Protein AF-A0A1V9YE85-F1 (afdb_monomer_lite)

Foldseek 3Di:
DDDDDDDDDDDDDPDPVVVVVVVVVVVVLVVCCVVDDVVVSVVVVVVVVVVVVVVVVVVVVVVVVVVVVVVVVVVVVVVVCVVVVVVVVVVVVVVPPDVAAEDDADDPQQWCQVVCVVPVVVVVVVCCVVRNQWHWTRHNNFIWIHHNPPDTDGDD

Secondary structure (DSSP, 8-state):
-------------S-HHHHHHHHHHHHHHHHHHHHS-HHHHHHHHHHHHHHHHHHHHHHHHHHHHHHHHHHHHHHHHHHHHHHHHHHHHHHHHHTT--SSPBPP-SSTTTBTHHHHHH-HHHHHHHHHHHH-SEEEEEETTEEEEEETTT--EE--

pLDDT: mean 75.45, std 13.03, range [36.62, 94.75]

Radius of gyration: 41.04 Å; chains: 1; bounding box: 71×30×117 Å

Organism: NCBI:txid74557

Sequence (156 aa):
MHHRNGYKLHLKYSDEIVKLRTEAIHHTMVTQAMTKEPARVSTYLTRKALQYRNRYKQIQINKVINIIYNTNSVAVVSILIAVAGGLWLWRRSSLRQSNIPFIPYCIPFLGSSIAFSNDSVDFLNTCQKKYGSVFQLLLAGKYIRSLHHQNITIQF

InterPro domains:
  IPR002403 Cytochrome P450, E-class, group IV [PR00465] (100-117)
  IPR002403 Cytochrome P450, E-class, group IV [PR00465] (122-145)
  IPR036396 Cytochrome P450 superfamily [G3DSA:1.10.630.10] (84-153)
  IPR050529 Lanosterol 14-alpha demethylase-like [PTHR24304] (74-147)

Structure (mmCIF, N/CA/C/O backbone):
data_AF-A0A1V9YE85-F1
#
_entry.id   AF-A0A1V9YE85-F1
#
loop_
_atom_site.group_PDB
_atom_site.id
_atom_site.type_symbol
_atom_site.label_atom_id
_atom_site.label_alt_id
_atom_site.label_comp_id
_atom_site.label_asym_id
_atom_site.label_entity_id
_atom_site.label_seq_id
_atom_site.pdbx_PDB_ins_code
_atom_site.Cartn_x
_atom_site.Cartn_y
_atom_site.Cartn_z
_atom_site.occupancy
_atom_site.B_iso_or_equiv
_atom_site.auth_seq_id
_atom_site.auth_comp_id
_atom_site.auth_asym_id
_atom_site.auth_atom_id
_atom_site.pdbx_PDB_model_num
ATOM 1 N N . MET A 1 1 ? 20.259 -2.685 -75.593 1.00 36.62 1 MET A N 1
ATOM 2 C CA . MET A 1 1 ? 20.021 -1.607 -74.605 1.00 36.62 1 MET A CA 1
ATOM 3 C C . MET A 1 1 ? 19.160 -2.168 -73.479 1.00 36.62 1 MET A C 1
ATOM 5 O O . MET A 1 1 ? 17.980 -2.399 -73.694 1.00 36.62 1 MET A O 1
ATOM 9 N N . HIS A 1 2 ? 19.755 -2.503 -72.327 1.00 39.47 2 HIS A N 1
ATOM 10 C CA . HIS A 1 2 ? 19.059 -3.176 -71.219 1.00 39.47 2 HIS A CA 1
ATOM 11 C C . HIS A 1 2 ? 18.591 -2.151 -70.175 1.00 39.47 2 HIS A C 1
ATOM 13 O O . HIS A 1 2 ? 19.405 -1.572 -69.456 1.00 39.47 2 HIS A O 1
ATOM 19 N N . HIS A 1 3 ? 17.278 -1.938 -70.093 1.00 42.44 3 HIS A N 1
ATOM 20 C CA . HIS A 1 3 ? 16.636 -1.088 -69.090 1.00 42.44 3 HIS A CA 1
ATOM 21 C C . HIS A 1 3 ? 16.660 -1.815 -67.731 1.00 42.44 3 HIS A C 1
ATOM 23 O O . HIS A 1 3 ? 15.948 -2.799 -67.534 1.00 42.44 3 HIS A O 1
ATOM 29 N N . ARG A 1 4 ? 17.512 -1.382 -66.790 1.00 44.56 4 ARG A N 1
ATOM 30 C CA . ARG A 1 4 ? 17.491 -1.890 -65.407 1.00 44.56 4 ARG A CA 1
ATOM 31 C C . ARG A 1 4 ? 16.395 -1.160 -64.629 1.00 44.56 4 ARG A C 1
ATOM 33 O O . ARG A 1 4 ? 16.549 0.011 -64.296 1.00 44.56 4 ARG A O 1
ATOM 40 N N . ASN A 1 5 ? 15.296 -1.859 -64.346 1.00 45.75 5 ASN A N 1
ATOM 41 C CA . ASN A 1 5 ? 14.246 -1.396 -63.440 1.00 45.75 5 ASN A CA 1
ATOM 42 C C . ASN A 1 5 ? 14.809 -1.255 -62.019 1.00 45.75 5 ASN A C 1
ATOM 44 O O . ASN A 1 5 ? 15.113 -2.247 -61.359 1.00 45.75 5 ASN A O 1
ATO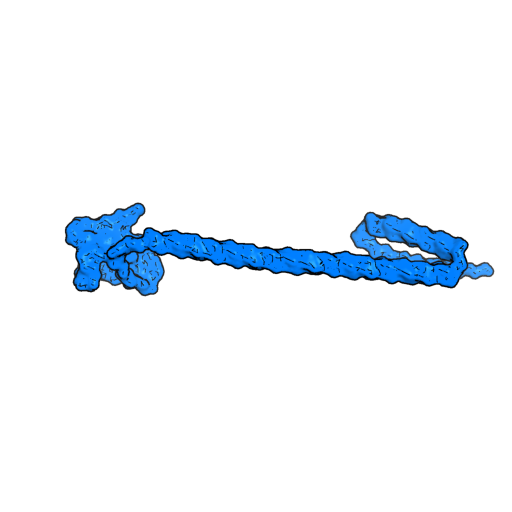M 48 N N . GLY A 1 6 ? 14.959 -0.012 -61.559 1.00 45.19 6 GLY A N 1
ATOM 49 C CA . GLY A 1 6 ? 15.335 0.308 -60.187 1.00 45.19 6 GLY A CA 1
ATOM 50 C C . GLY A 1 6 ? 14.143 0.130 -59.251 1.00 45.19 6 GLY A C 1
ATOM 51 O O . GLY A 1 6 ? 13.188 0.901 -59.289 1.00 45.19 6 GLY A O 1
ATOM 52 N N . TYR A 1 7 ? 14.199 -0.883 -58.396 1.00 44.28 7 TYR A N 1
ATOM 53 C CA . TYR A 1 7 ? 13.252 -1.080 -57.299 1.00 44.28 7 TYR A CA 1
ATOM 54 C C . TYR A 1 7 ? 13.439 0.038 -56.262 1.00 44.28 7 TYR A C 1
ATOM 56 O O . TYR A 1 7 ? 14.425 0.072 -55.524 1.00 44.28 7 TYR A O 1
ATOM 64 N N . LYS A 1 8 ? 12.491 0.981 -56.220 1.00 47.84 8 LYS A N 1
ATOM 65 C CA . LYS A 1 8 ? 12.465 2.083 -55.252 1.00 47.84 8 LYS A CA 1
ATOM 66 C C . LYS A 1 8 ? 11.814 1.595 -53.956 1.00 47.84 8 LYS A C 1
ATOM 68 O O . LYS A 1 8 ? 10.593 1.566 -53.835 1.00 47.84 8 LYS A O 1
ATOM 73 N N . LEU A 1 9 ? 12.632 1.179 -52.991 1.00 52.41 9 LEU A N 1
ATOM 74 C CA . LEU A 1 9 ? 12.162 0.780 -51.663 1.00 52.41 9 LEU A CA 1
ATOM 75 C C . LEU A 1 9 ? 11.680 2.024 -50.898 1.00 52.41 9 LEU A C 1
ATOM 77 O O . LEU A 1 9 ? 12.472 2.902 -50.560 1.00 52.41 9 LEU A O 1
ATOM 81 N N . HIS A 1 10 ? 10.374 2.117 -50.645 1.00 50.41 10 HIS A N 1
ATOM 82 C CA . HIS A 1 10 ? 9.774 3.238 -49.922 1.00 50.41 10 HIS A CA 1
ATOM 83 C C . HIS A 1 10 ? 9.751 2.927 -48.419 1.00 50.41 10 HIS A C 1
ATOM 85 O O . HIS A 1 10 ? 8.842 2.272 -47.912 1.00 50.41 10 HIS A O 1
ATOM 91 N N . LEU A 1 11 ? 10.782 3.363 -47.696 1.00 60.19 11 LEU A N 1
ATOM 92 C CA . LEU A 1 11 ? 10.844 3.225 -46.240 1.00 60.19 11 LEU A CA 1
ATOM 93 C C . LEU A 1 11 ? 9.894 4.252 -45.602 1.00 60.19 11 LEU A C 1
ATOM 95 O O . LEU A 1 11 ? 10.065 5.459 -45.773 1.00 60.19 11 LEU A O 1
ATOM 99 N N . LYS A 1 12 ? 8.862 3.780 -44.892 1.00 58.94 12 LYS A N 1
ATOM 100 C CA . LYS A 1 12 ? 8.004 4.641 -44.064 1.00 58.94 12 LYS A CA 1
ATOM 101 C C . LYS A 1 12 ? 8.709 4.902 -42.736 1.00 58.94 12 LYS A C 1
ATOM 103 O O . LYS A 1 12 ? 8.964 3.969 -41.980 1.00 58.94 12 LYS A O 1
ATOM 108 N N . TYR A 1 13 ? 9.004 6.166 -42.459 1.00 68.38 13 TYR A N 1
ATOM 109 C CA . TYR A 1 13 ? 9.616 6.600 -41.206 1.00 68.38 13 TYR A CA 1
ATOM 110 C C . TYR A 1 13 ? 8.574 7.271 -40.315 1.00 68.38 13 TYR A C 1
ATOM 112 O O . TYR A 1 13 ? 7.693 7.966 -40.811 1.00 68.38 13 TYR A O 1
ATOM 120 N N . SER A 1 14 ? 8.685 7.058 -39.003 1.00 69.19 14 SER A N 1
ATOM 121 C CA . SER A 1 14 ? 7.776 7.642 -38.007 1.00 69.19 14 SER A CA 1
ATOM 122 C C . SER A 1 14 ? 8.060 9.121 -37.715 1.00 69.19 14 SER A C 1
ATOM 124 O O . SER A 1 14 ? 7.230 9.772 -37.094 1.00 69.19 14 SER A O 1
ATOM 126 N N . ASP A 1 15 ? 9.235 9.625 -38.097 1.00 79.06 15 ASP A N 1
ATOM 127 C CA . ASP A 1 15 ? 9.735 10.952 -37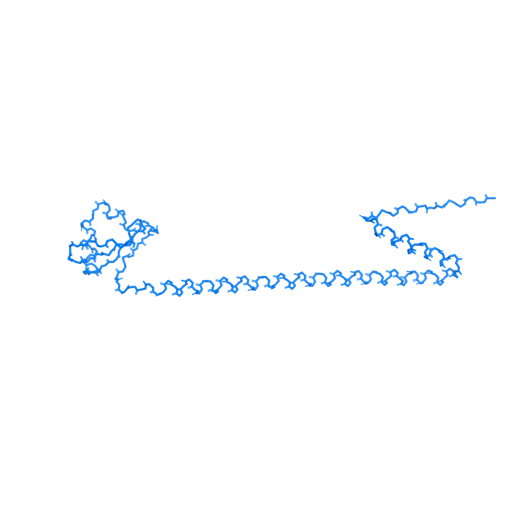.728 1.00 79.06 15 ASP A CA 1
ATOM 128 C C . ASP A 1 15 ? 10.693 11.463 -38.824 1.00 79.06 15 ASP A C 1
ATOM 130 O O . ASP A 1 15 ? 11.500 10.690 -39.361 1.00 79.06 15 ASP A O 1
ATOM 134 N N . GLU A 1 16 ? 10.610 12.751 -39.168 1.00 78.25 16 GLU A N 1
ATOM 135 C CA . GLU A 1 16 ? 11.477 13.408 -40.155 1.00 78.25 16 GLU A CA 1
ATOM 136 C C . GLU A 1 16 ? 12.954 13.404 -39.746 1.00 78.25 16 GLU A C 1
ATOM 138 O O . GLU A 1 16 ? 13.830 13.220 -40.596 1.00 78.25 16 GLU A O 1
ATOM 143 N N . ILE A 1 17 ? 13.256 13.515 -38.449 1.00 75.94 17 ILE A N 1
ATOM 144 C CA . ILE A 1 17 ? 14.643 13.494 -37.960 1.00 75.94 17 ILE A CA 1
ATOM 145 C C . ILE A 1 17 ? 15.257 12.102 -38.176 1.00 75.94 17 ILE A C 1
ATOM 147 O O . ILE A 1 17 ? 16.429 11.962 -38.549 1.00 75.94 17 ILE A O 1
ATOM 151 N N . VAL A 1 18 ? 14.452 11.053 -37.983 1.00 73.19 18 VAL A N 1
ATOM 152 C CA . VAL A 1 18 ? 14.853 9.661 -38.226 1.00 73.19 18 VAL A CA 1
ATOM 153 C C . VAL A 1 18 ? 15.020 9.405 -39.723 1.00 73.19 18 VAL A C 1
ATOM 155 O O . VAL A 1 18 ? 15.975 8.730 -40.117 1.00 73.19 18 VAL A O 1
ATOM 158 N N . LYS A 1 19 ? 14.156 9.990 -40.560 1.00 81.69 19 LYS A N 1
ATOM 159 C CA . LYS A 1 19 ? 14.259 9.918 -42.021 1.00 81.69 19 LYS A CA 1
ATOM 160 C C . LYS A 1 19 ? 15.575 10.517 -42.522 1.00 81.69 19 LYS A C 1
ATOM 162 O O . LYS A 1 19 ? 16.342 9.804 -43.163 1.00 81.69 19 LYS A O 1
ATOM 167 N N . LEU A 1 20 ? 15.888 11.763 -42.155 1.00 81.25 20 LEU A N 1
ATOM 168 C CA . LEU A 1 20 ? 17.101 12.460 -42.606 1.00 81.25 20 LEU A CA 1
ATOM 169 C C . LEU A 1 20 ? 18.387 11.726 -42.202 1.00 81.25 20 LEU A C 1
ATOM 171 O O . LEU A 1 20 ? 19.300 11.557 -43.013 1.00 81.25 20 LEU A O 1
ATOM 175 N N . ARG A 1 21 ? 18.452 11.217 -40.963 1.00 75.88 21 ARG A N 1
ATOM 176 C CA . ARG A 1 21 ? 19.596 10.403 -40.517 1.00 75.88 21 ARG A CA 1
ATOM 177 C C . ARG A 1 21 ? 19.715 9.096 -41.291 1.00 75.88 21 ARG A C 1
ATOM 179 O O . ARG A 1 21 ? 20.829 8.685 -41.616 1.00 75.88 21 ARG A O 1
ATOM 186 N N . THR A 1 22 ? 18.596 8.438 -41.576 1.00 81.50 22 THR A N 1
ATOM 187 C CA . THR A 1 22 ? 18.614 7.148 -42.274 1.00 81.50 22 THR A CA 1
ATOM 188 C C . THR A 1 22 ? 18.963 7.319 -43.750 1.00 81.50 22 THR A C 1
ATOM 190 O O . THR A 1 22 ? 19.739 6.529 -44.278 1.00 81.50 22 THR A O 1
ATOM 193 N N . GLU A 1 23 ? 18.480 8.379 -44.399 1.00 78.88 23 GLU A N 1
ATOM 194 C CA . GLU A 1 23 ? 18.806 8.707 -45.791 1.00 78.88 23 GLU A CA 1
ATOM 195 C C . GLU A 1 23 ? 20.288 9.069 -45.970 1.00 78.88 23 GLU A C 1
ATOM 197 O O . GLU A 1 23 ? 20.922 8.584 -46.907 1.00 78.88 23 GLU A O 1
ATOM 202 N N . ALA A 1 24 ? 20.884 9.819 -45.035 1.00 82.50 24 ALA A N 1
ATOM 203 C CA . ALA A 1 24 ? 22.319 10.113 -45.056 1.00 82.50 24 ALA A CA 1
ATOM 204 C C . ALA A 1 24 ? 23.179 8.838 -44.921 1.00 82.50 24 ALA A C 1
ATOM 206 O O . ALA A 1 24 ? 24.150 8.635 -45.658 1.00 82.50 24 ALA A O 1
ATOM 207 N N . ILE A 1 25 ? 22.801 7.934 -44.010 1.00 78.75 25 ILE A N 1
ATOM 208 C CA . ILE A 1 25 ? 23.476 6.638 -43.844 1.00 78.75 25 ILE A CA 1
ATOM 209 C C . ILE A 1 25 ? 23.274 5.766 -45.090 1.00 78.75 25 ILE A C 1
ATOM 211 O O . ILE A 1 25 ? 24.227 5.159 -45.571 1.00 78.75 25 ILE A O 1
ATOM 215 N N . HIS A 1 26 ? 22.069 5.745 -45.659 1.00 79.31 26 HIS A N 1
ATOM 216 C CA . HIS A 1 26 ? 21.776 5.001 -46.880 1.00 79.31 26 HIS A CA 1
ATOM 217 C C . HIS A 1 26 ? 22.624 5.495 -48.056 1.00 79.31 26 HIS A C 1
ATOM 219 O O . HIS A 1 26 ? 23.241 4.689 -48.748 1.00 79.31 26 HIS A O 1
ATOM 225 N N . HIS A 1 27 ? 22.726 6.813 -48.241 1.00 76.81 27 HIS A N 1
ATOM 226 C CA . HIS A 1 27 ? 23.555 7.400 -49.288 1.00 76.81 27 HIS A CA 1
ATOM 227 C C . HIS A 1 27 ? 25.022 6.977 -49.138 1.00 76.81 27 HIS A C 1
ATOM 229 O O . HIS A 1 27 ? 25.609 6.457 -50.082 1.00 76.81 27 HIS A O 1
ATOM 235 N N . THR A 1 28 ? 25.593 7.079 -47.931 1.00 79.50 28 THR A N 1
ATOM 236 C CA . THR A 1 28 ? 26.978 6.630 -47.692 1.00 79.50 28 THR A CA 1
ATOM 237 C C . THR A 1 28 ? 27.173 5.127 -47.921 1.00 79.50 28 THR A C 1
ATOM 239 O O . THR A 1 28 ? 28.209 4.732 -48.455 1.00 79.50 28 THR A O 1
ATOM 242 N N . MET A 1 29 ? 26.185 4.287 -47.595 1.00 71.25 29 MET A N 1
ATOM 243 C CA . MET A 1 29 ? 26.226 2.848 -47.883 1.00 71.25 29 MET A CA 1
ATOM 244 C C . MET A 1 29 ? 26.196 2.553 -49.386 1.00 71.25 29 MET A C 1
ATOM 246 O O . MET A 1 29 ? 26.968 1.713 -49.849 1.00 71.25 29 MET A O 1
ATOM 250 N N . VAL A 1 30 ? 25.357 3.256 -50.153 1.00 76.38 30 VAL A N 1
ATOM 251 C CA . VAL A 1 30 ? 25.280 3.114 -51.616 1.00 76.38 30 VAL A CA 1
ATOM 252 C C . VAL A 1 30 ? 26.587 3.562 -52.271 1.00 76.38 30 VAL A C 1
ATOM 254 O O . VAL A 1 30 ? 27.146 2.820 -53.078 1.00 76.38 30 VAL A O 1
ATOM 257 N N . THR A 1 31 ? 27.144 4.710 -51.872 1.00 76.25 31 THR A N 1
ATOM 258 C CA . THR A 1 31 ? 28.433 5.192 -52.396 1.00 76.25 31 THR A CA 1
ATOM 259 C C . THR A 1 31 ? 29.576 4.222 -52.075 1.00 76.25 31 THR A C 1
ATOM 261 O O . THR A 1 31 ? 30.439 3.969 -52.917 1.00 76.25 31 THR A O 1
ATOM 264 N N . GLN A 1 32 ? 29.578 3.622 -50.879 1.00 72.31 32 GLN A N 1
ATOM 265 C CA . GLN A 1 32 ? 30.569 2.610 -50.490 1.00 72.31 32 GLN A CA 1
ATOM 266 C C . GLN A 1 32 ? 30.394 1.285 -51.244 1.00 72.31 32 GLN A C 1
ATOM 268 O O . GLN A 1 32 ? 31.389 0.628 -51.545 1.00 72.31 32 GLN A O 1
ATOM 273 N N . ALA A 1 33 ? 29.158 0.905 -51.575 1.00 69.00 33 ALA A N 1
ATOM 274 C CA . ALA A 1 33 ? 28.866 -0.280 -52.376 1.00 69.00 33 ALA A CA 1
ATOM 275 C C . ALA A 1 33 ? 29.274 -0.122 -53.847 1.00 69.00 33 ALA A C 1
ATOM 277 O O . ALA A 1 33 ? 29.631 -1.106 -54.486 1.00 69.00 33 ALA A O 1
ATOM 278 N N . MET A 1 34 ? 29.258 1.107 -54.370 1.00 71.06 34 MET A N 1
ATOM 279 C CA . MET A 1 34 ? 29.708 1.406 -55.733 1.00 71.06 34 MET A CA 1
ATOM 280 C C . MET A 1 34 ? 31.235 1.485 -55.874 1.00 71.06 34 MET A C 1
ATOM 282 O O . MET A 1 34 ? 31.746 1.333 -56.977 1.00 71.06 34 MET A O 1
ATOM 286 N N . THR A 1 35 ? 31.968 1.723 -54.782 1.00 73.38 35 THR A N 1
ATOM 287 C CA . THR A 1 35 ? 33.421 1.990 -54.809 1.00 73.38 35 THR A CA 1
ATOM 288 C C . THR A 1 35 ? 34.292 0.835 -54.308 1.00 73.38 35 THR A C 1
ATOM 290 O O . THR A 1 35 ? 35.498 0.848 -54.543 1.00 73.38 35 THR A O 1
ATOM 293 N N . LYS A 1 36 ? 33.729 -0.166 -53.617 1.00 66.81 36 LYS A N 1
ATOM 294 C CA . LYS A 1 36 ? 34.478 -1.292 -53.028 1.00 66.81 36 LYS A CA 1
ATOM 295 C C . LYS A 1 36 ? 34.036 -2.640 -53.600 1.00 66.81 36 LYS A C 1
ATOM 297 O O . LYS A 1 36 ? 32.878 -2.812 -53.958 1.00 66.81 36 LYS A O 1
ATOM 302 N N . GLU A 1 37 ? 34.952 -3.615 -53.621 1.00 76.06 37 GLU A N 1
ATOM 303 C CA . GLU A 1 37 ? 34.675 -4.993 -54.060 1.00 76.06 37 GLU A CA 1
ATOM 304 C C . GLU A 1 37 ? 33.417 -5.586 -53.388 1.00 76.06 37 GLU A C 1
ATOM 306 O O . GLU A 1 37 ? 33.289 -5.536 -52.155 1.00 76.06 37 GLU A O 1
ATOM 311 N N . PRO A 1 38 ? 32.514 -6.221 -54.159 1.00 70.12 38 PRO A N 1
ATOM 312 C CA . PRO A 1 38 ? 31.177 -6.600 -53.695 1.00 70.12 38 PRO A CA 1
ATOM 313 C C . PRO A 1 38 ? 31.187 -7.586 -52.513 1.00 70.12 38 PRO A C 1
ATOM 315 O O . PRO A 1 38 ? 30.331 -7.504 -51.630 1.00 70.12 38 PRO A O 1
ATOM 318 N N . ALA A 1 39 ? 32.186 -8.473 -52.432 1.00 71.94 39 ALA A N 1
ATOM 319 C CA . ALA A 1 39 ? 32.324 -9.450 -51.347 1.00 71.94 39 ALA A CA 1
ATOM 320 C C . ALA A 1 39 ? 32.729 -8.819 -49.996 1.00 71.94 39 ALA A C 1
ATOM 322 O O . ALA A 1 39 ? 32.322 -9.278 -48.925 1.00 71.94 39 ALA A O 1
ATOM 323 N N . ARG A 1 40 ? 33.509 -7.731 -50.023 1.00 72.06 40 ARG A N 1
ATOM 324 C CA . ARG A 1 40 ? 33.920 -7.005 -48.807 1.00 72.06 40 ARG A CA 1
ATOM 325 C C . ARG A 1 40 ? 32.818 -6.077 -48.295 1.00 72.06 40 ARG A C 1
ATOM 327 O O . ARG A 1 40 ? 32.713 -5.841 -47.092 1.00 72.06 40 ARG A O 1
ATOM 334 N N . VAL A 1 41 ? 31.974 -5.568 -49.191 1.00 73.94 41 VAL A N 1
ATOM 335 C CA . VAL A 1 41 ? 30.846 -4.698 -48.832 1.00 73.94 41 VAL A CA 1
ATOM 336 C C . VAL A 1 41 ? 29.743 -5.486 -48.124 1.00 73.94 41 VAL A C 1
ATOM 338 O O . VAL A 1 41 ? 29.267 -5.050 -47.077 1.00 73.94 41 VAL A O 1
ATOM 341 N N . SER A 1 42 ? 29.363 -6.662 -48.632 1.00 77.50 42 SER A N 1
ATOM 342 C CA . SER A 1 42 ? 28.284 -7.474 -48.043 1.00 77.50 42 SER A CA 1
ATOM 343 C C . SER A 1 42 ? 28.596 -7.911 -46.604 1.00 77.50 42 SER A C 1
ATOM 345 O O . SER A 1 42 ? 27.751 -7.800 -45.710 1.00 77.50 42 SER A O 1
ATOM 347 N N . THR A 1 43 ? 29.838 -8.325 -46.350 1.00 81.25 43 THR A N 1
ATOM 348 C CA . THR A 1 43 ? 30.326 -8.712 -45.019 1.00 81.25 43 THR A CA 1
ATOM 349 C C . THR A 1 43 ? 30.399 -7.515 -44.067 1.00 81.25 43 THR A C 1
ATOM 351 O O . THR A 1 43 ? 29.978 -7.619 -42.910 1.00 81.25 43 THR A O 1
ATOM 354 N N . TYR A 1 44 ? 30.836 -6.347 -44.551 1.00 82.62 44 TYR A N 1
ATOM 355 C CA . TYR A 1 44 ? 30.840 -5.103 -43.776 1.00 82.62 44 TYR A CA 1
ATOM 356 C C . TYR A 1 44 ? 29.428 -4.657 -43.368 1.00 82.62 44 TYR A C 1
ATOM 358 O O . TYR A 1 44 ? 29.185 -4.369 -42.191 1.00 82.62 44 TYR A O 1
ATOM 366 N N . LEU A 1 45 ? 28.484 -4.641 -44.315 1.00 81.00 45 LEU A N 1
ATOM 367 C CA . LEU A 1 45 ? 27.094 -4.253 -44.065 1.00 81.00 45 LEU A CA 1
ATOM 368 C C . LEU A 1 45 ? 26.412 -5.218 -43.093 1.00 81.00 45 LEU A C 1
ATOM 370 O O . LEU A 1 45 ? 25.761 -4.774 -42.148 1.00 81.00 45 LEU A O 1
ATOM 374 N N . THR A 1 46 ? 26.637 -6.525 -43.254 1.00 81.94 46 THR A N 1
ATOM 375 C CA . THR A 1 46 ? 26.113 -7.551 -42.338 1.00 81.94 46 THR A CA 1
ATOM 376 C C . THR A 1 46 ? 26.638 -7.342 -40.918 1.00 81.94 46 THR A C 1
ATOM 378 O O . THR A 1 46 ? 25.868 -7.338 -39.955 1.00 81.94 46 THR A O 1
ATOM 381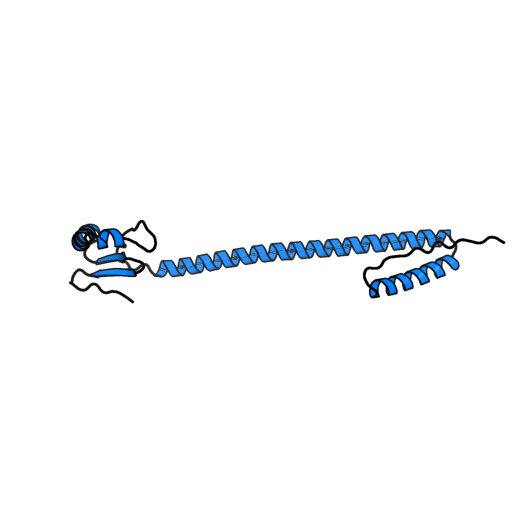 N N . ARG A 1 47 ? 27.942 -7.076 -40.767 1.00 84.94 47 ARG A N 1
ATOM 382 C CA . ARG A 1 47 ? 28.551 -6.800 -39.460 1.00 84.94 47 ARG A CA 1
ATOM 383 C C . ARG A 1 47 ? 27.978 -5.536 -38.817 1.00 84.94 47 ARG A C 1
ATOM 385 O O . ARG A 1 47 ? 27.693 -5.540 -37.619 1.00 84.94 47 ARG A O 1
ATOM 392 N N . LYS A 1 48 ? 27.772 -4.469 -39.595 1.00 81.19 48 LYS A N 1
ATOM 393 C CA . LYS A 1 48 ? 27.130 -3.236 -39.115 1.00 81.19 48 LYS A CA 1
ATOM 394 C C . LYS A 1 48 ? 25.683 -3.482 -38.693 1.00 81.19 48 LYS A C 1
ATOM 396 O O . LYS A 1 48 ? 25.310 -3.074 -37.596 1.00 81.19 48 LYS A O 1
ATOM 401 N N . ALA A 1 49 ? 24.897 -4.200 -39.494 1.00 81.12 49 ALA A N 1
ATOM 402 C CA . ALA A 1 49 ? 23.514 -4.545 -39.166 1.00 81.12 49 ALA A CA 1
ATOM 403 C C . ALA A 1 49 ? 23.415 -5.333 -37.846 1.00 81.12 49 ALA A C 1
ATOM 405 O O . ALA A 1 49 ? 22.596 -5.009 -36.983 1.00 81.12 49 ALA A O 1
ATOM 406 N N . LEU A 1 50 ? 24.311 -6.305 -37.635 1.00 82.69 50 LEU A N 1
ATOM 407 C CA . LEU A 1 50 ? 24.398 -7.053 -36.377 1.00 82.69 50 LEU A CA 1
ATOM 408 C C . LEU A 1 50 ? 24.768 -6.156 -35.186 1.00 82.69 50 LEU A C 1
ATOM 410 O O . LEU A 1 50 ? 24.166 -6.277 -34.116 1.00 82.69 50 LEU A O 1
ATOM 414 N N . GLN A 1 51 ? 25.705 -5.219 -35.363 1.00 84.75 51 GLN A N 1
ATOM 415 C CA . GLN A 1 51 ? 26.057 -4.252 -34.317 1.00 84.75 51 GLN A CA 1
ATOM 416 C C . GLN A 1 51 ? 24.866 -3.367 -33.918 1.00 84.75 51 GLN A C 1
ATOM 418 O O . GLN A 1 51 ? 24.630 -3.171 -32.724 1.00 84.75 51 GLN A O 1
ATOM 423 N N . TYR A 1 52 ? 24.090 -2.868 -34.886 1.00 76.69 52 TYR A N 1
ATOM 424 C CA . TYR A 1 52 ? 22.894 -2.067 -34.600 1.00 76.69 52 TYR A CA 1
ATOM 425 C C . TYR A 1 52 ? 21.820 -2.877 -33.867 1.00 76.69 52 TYR A C 1
ATOM 427 O O . TYR A 1 52 ? 21.253 -2.394 -32.884 1.00 76.69 52 TYR A O 1
ATOM 435 N N . ARG A 1 53 ? 21.605 -4.137 -34.269 1.00 79.88 53 ARG A N 1
ATOM 436 C CA . ARG A 1 53 ? 20.675 -5.047 -33.585 1.00 79.88 53 ARG A CA 1
ATOM 437 C C . ARG A 1 53 ? 21.063 -5.272 -32.121 1.00 79.88 53 ARG A C 1
ATOM 439 O O . ARG A 1 53 ? 20.196 -5.231 -31.249 1.00 79.88 53 ARG A O 1
ATOM 446 N N . ASN A 1 54 ? 22.351 -5.473 -31.834 1.00 81.31 54 ASN A N 1
ATOM 447 C CA . ASN A 1 54 ? 22.822 -5.673 -30.460 1.00 81.31 54 ASN A CA 1
ATOM 448 C C . ASN A 1 54 ? 22.715 -4.405 -29.602 1.00 81.31 54 ASN A C 1
ATOM 450 O O . ASN A 1 54 ? 22.323 -4.502 -28.440 1.00 81.31 54 ASN A O 1
ATOM 454 N N . ARG A 1 55 ? 22.987 -3.216 -30.158 1.00 78.31 55 ARG A N 1
ATOM 455 C CA . ARG A 1 55 ? 22.804 -1.953 -29.419 1.00 78.31 55 ARG A CA 1
ATOM 456 C C . ARG A 1 55 ? 21.349 -1.719 -29.025 1.00 78.31 55 ARG A C 1
ATOM 458 O O . ARG A 1 55 ? 21.088 -1.307 -27.901 1.00 78.31 55 ARG A O 1
ATOM 465 N N . TYR A 1 56 ? 20.409 -2.033 -29.915 1.00 74.56 56 TYR A N 1
ATOM 466 C CA . TYR A 1 56 ? 18.986 -1.900 -29.613 1.00 74.56 56 TYR A CA 1
ATOM 467 C C . TYR A 1 56 ? 18.553 -2.814 -28.458 1.00 74.56 56 TYR A C 1
ATOM 469 O O . TYR A 1 56 ? 17.865 -2.361 -27.546 1.00 74.56 56 TYR A O 1
ATOM 477 N N . LYS A 1 57 ? 19.019 -4.073 -28.445 1.00 78.25 57 LYS A N 1
ATOM 478 C CA . LYS A 1 57 ? 18.755 -5.002 -27.333 1.00 78.25 57 LYS A CA 1
ATOM 479 C C . LYS A 1 57 ? 19.251 -4.450 -25.996 1.00 78.25 57 LYS A C 1
ATOM 481 O O . LYS A 1 57 ? 18.509 -4.497 -25.024 1.00 78.25 57 LYS A O 1
ATOM 486 N N . GLN A 1 58 ? 20.458 -3.886 -25.961 1.00 77.50 58 GLN A N 1
ATOM 487 C CA . GLN A 1 58 ? 21.025 -3.315 -24.735 1.00 77.50 58 GLN A CA 1
ATOM 488 C C . GLN A 1 58 ? 20.224 -2.113 -24.218 1.00 77.50 58 GLN A C 1
ATOM 490 O O . GLN A 1 58 ? 19.936 -2.024 -23.028 1.00 77.50 58 GLN A O 1
ATOM 495 N N . ILE A 1 59 ? 19.797 -1.213 -25.110 1.00 79.62 59 ILE A N 1
ATOM 496 C CA . ILE A 1 59 ? 18.970 -0.057 -24.731 1.00 79.62 59 ILE A CA 1
ATOM 497 C C . ILE A 1 59 ? 17.627 -0.517 -24.152 1.00 79.62 59 ILE A C 1
ATOM 499 O O . ILE A 1 59 ? 17.181 0.020 -23.139 1.00 79.62 59 ILE A O 1
ATOM 503 N N . GLN A 1 60 ? 17.001 -1.529 -24.761 1.00 79.38 60 GLN A N 1
ATOM 504 C CA . GLN A 1 60 ? 15.734 -2.066 -24.265 1.00 79.38 60 GLN A CA 1
ATOM 505 C C . GLN A 1 60 ? 15.888 -2.754 -22.907 1.00 79.38 60 GLN A C 1
ATOM 507 O O . GLN A 1 60 ? 15.084 -2.509 -22.012 1.00 79.38 60 GLN A O 1
ATOM 512 N N . ILE A 1 61 ? 16.946 -3.547 -22.720 1.00 80.06 61 ILE A N 1
ATOM 513 C CA . ILE A 1 61 ? 17.246 -4.194 -21.436 1.00 80.06 61 ILE A CA 1
ATOM 514 C C . ILE A 1 61 ? 17.441 -3.141 -20.341 1.00 80.06 61 ILE A C 1
ATOM 516 O O . ILE A 1 61 ? 16.772 -3.205 -19.314 1.00 80.06 61 ILE A O 1
ATOM 520 N N . ASN A 1 62 ? 18.266 -2.119 -20.582 1.00 82.94 62 ASN A N 1
ATOM 521 C CA . ASN A 1 62 ? 18.510 -1.059 -19.600 1.00 82.94 62 ASN A CA 1
ATOM 522 C C . ASN A 1 62 ? 17.231 -0.283 -19.250 1.00 82.94 62 ASN A C 1
ATOM 524 O O . ASN A 1 62 ? 17.025 0.081 -18.093 1.00 82.94 62 ASN A O 1
ATOM 528 N N . LYS A 1 63 ? 16.348 -0.058 -20.232 1.00 84.19 63 LYS A N 1
ATOM 529 C CA . LYS A 1 63 ? 15.057 0.600 -20.003 1.00 84.19 63 LYS A CA 1
ATOM 530 C C . LYS A 1 63 ? 14.142 -0.249 -19.117 1.00 84.19 63 LYS A C 1
ATOM 532 O O . LYS A 1 63 ? 13.570 0.280 -18.170 1.00 84.19 63 LYS A O 1
ATOM 537 N N . VAL A 1 64 ? 14.036 -1.549 -19.395 1.00 83.81 64 VAL A N 1
ATOM 538 C CA . VAL A 1 64 ? 13.233 -2.488 -18.594 1.00 83.81 64 VAL A CA 1
ATOM 539 C C . VAL A 1 64 ? 13.778 -2.596 -17.171 1.00 83.81 64 VAL A C 1
ATOM 541 O O . VAL A 1 64 ? 13.013 -2.482 -16.219 1.00 83.81 64 VAL A O 1
ATOM 544 N N . ILE A 1 65 ? 15.097 -2.732 -17.021 1.00 81.44 65 ILE A N 1
ATOM 545 C CA . ILE A 1 65 ? 15.766 -2.784 -15.718 1.00 81.44 65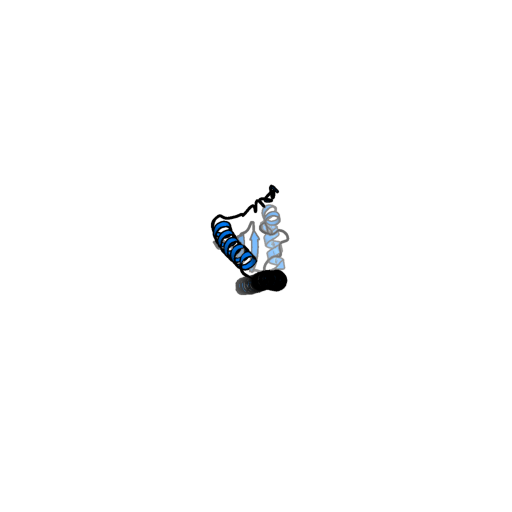 ILE A CA 1
ATOM 546 C C . ILE A 1 65 ? 15.440 -1.533 -14.890 1.00 81.44 65 ILE A C 1
ATOM 548 O O . ILE A 1 65 ? 15.039 -1.650 -13.735 1.00 81.44 65 ILE A O 1
ATOM 552 N N . ASN A 1 66 ? 15.543 -0.340 -15.483 1.00 79.75 66 ASN A N 1
ATOM 553 C CA . ASN A 1 66 ? 15.240 0.909 -14.782 1.00 79.75 66 ASN A CA 1
ATOM 554 C C . ASN A 1 66 ? 13.760 0.998 -14.353 1.00 79.75 66 ASN A C 1
ATOM 556 O O . ASN A 1 66 ? 13.460 1.397 -13.229 1.00 79.75 66 ASN A O 1
ATOM 560 N N . ILE A 1 67 ? 12.830 0.555 -15.209 1.00 79.50 67 ILE A N 1
ATOM 561 C CA . ILE A 1 67 ? 11.401 0.493 -14.861 1.00 79.50 67 ILE A CA 1
ATOM 562 C C . ILE A 1 67 ? 11.180 -0.434 -13.655 1.00 79.50 67 ILE A C 1
ATOM 564 O O . ILE A 1 67 ? 10.511 -0.034 -12.706 1.00 79.50 67 ILE A O 1
ATOM 568 N N . ILE A 1 68 ? 11.794 -1.623 -13.648 1.00 74.81 68 ILE A N 1
ATOM 569 C CA . ILE A 1 68 ? 11.674 -2.594 -12.547 1.00 74.81 68 ILE A CA 1
ATOM 570 C C . ILE A 1 68 ? 12.203 -2.011 -11.226 1.00 74.81 68 ILE A C 1
ATOM 572 O O . ILE A 1 68 ? 11.532 -2.113 -10.197 1.00 74.81 68 ILE A O 1
ATOM 576 N N . TYR A 1 69 ? 13.376 -1.365 -11.238 1.00 79.12 69 TYR A N 1
ATOM 577 C CA . TYR A 1 69 ? 13.940 -0.746 -10.031 1.00 79.12 69 TYR A CA 1
ATOM 578 C C . TYR A 1 69 ? 13.055 0.377 -9.479 1.00 79.12 69 TYR A C 1
ATOM 580 O O . TYR A 1 69 ? 12.857 0.460 -8.263 1.00 79.12 69 TYR A O 1
ATOM 588 N N . ASN A 1 70 ? 12.481 1.205 -10.353 1.00 80.94 70 ASN A N 1
ATOM 589 C CA . ASN A 1 70 ? 11.589 2.283 -9.938 1.00 80.94 70 ASN A CA 1
ATOM 590 C C . ASN A 1 70 ? 10.295 1.736 -9.307 1.00 80.94 70 ASN A C 1
ATOM 592 O O . ASN A 1 70 ? 9.892 2.179 -8.233 1.00 80.94 70 ASN A O 1
ATOM 596 N N . THR A 1 71 ? 9.683 0.711 -9.911 1.00 79.62 71 THR A N 1
ATOM 597 C CA . THR A 1 71 ? 8.452 0.099 -9.382 1.00 79.62 71 THR A CA 1
ATOM 598 C C . THR A 1 71 ? 8.657 -0.519 -7.997 1.00 79.62 71 THR A C 1
ATOM 600 O O . THR A 1 71 ? 7.856 -0.270 -7.095 1.00 79.62 71 THR A O 1
ATOM 603 N N . ASN A 1 72 ? 9.750 -1.264 -7.790 1.00 80.88 72 ASN A N 1
ATOM 604 C CA . ASN A 1 72 ? 10.052 -1.861 -6.484 1.00 80.88 72 ASN A CA 1
ATOM 605 C C . ASN A 1 72 ? 10.310 -0.791 -5.410 1.00 80.88 72 ASN A C 1
ATOM 607 O O . ASN A 1 72 ? 9.877 -0.940 -4.268 1.00 80.88 72 ASN A O 1
ATOM 611 N N . SER A 1 73 ? 10.959 0.314 -5.785 1.00 83.44 73 SER A N 1
ATOM 612 C CA . SER A 1 73 ? 11.257 1.420 -4.866 1.00 83.44 73 SER A CA 1
ATOM 613 C C . SER A 1 73 ? 9.985 2.122 -4.380 1.00 83.44 73 SER A C 1
ATOM 615 O O . SER A 1 73 ? 9.835 2.369 -3.184 1.00 83.44 73 SER A O 1
ATOM 617 N N . VAL A 1 74 ? 9.032 2.386 -5.280 1.00 88.00 74 VAL A N 1
ATOM 618 C CA . VAL A 1 74 ? 7.752 3.027 -4.928 1.00 88.00 74 VAL A CA 1
ATOM 619 C C . VAL A 1 74 ? 6.928 2.147 -3.981 1.00 88.00 74 VAL A C 1
ATOM 621 O O . VAL A 1 74 ? 6.370 2.650 -3.004 1.00 88.00 74 VAL A O 1
ATOM 624 N N . ALA A 1 75 ? 6.899 0.830 -4.217 1.00 89.00 75 ALA A N 1
ATOM 625 C CA . ALA A 1 75 ? 6.181 -0.108 -3.357 1.00 89.00 75 ALA A CA 1
ATOM 626 C C . ALA A 1 75 ? 6.738 -0.110 -1.922 1.00 89.00 75 ALA A C 1
ATOM 628 O O . ALA A 1 75 ? 5.976 0.051 -0.967 1.00 89.00 75 ALA A O 1
ATOM 629 N N . VAL A 1 76 ? 8.063 -0.199 -1.759 1.00 91.25 76 VAL A N 1
ATOM 630 C CA . VAL A 1 76 ? 8.708 -0.201 -0.433 1.00 91.25 76 VAL A CA 1
ATOM 631 C C . VAL A 1 76 ? 8.449 1.106 0.321 1.00 91.25 76 VAL A C 1
ATOM 633 O O . VAL A 1 76 ? 8.082 1.075 1.496 1.00 91.25 76 VAL A O 1
ATOM 636 N N . VAL A 1 77 ? 8.565 2.256 -0.351 1.00 93.19 77 VAL A N 1
ATOM 637 C CA . VAL A 1 77 ? 8.307 3.567 0.269 1.00 93.19 77 VAL A CA 1
ATOM 638 C C . VAL A 1 77 ? 6.850 3.692 0.728 1.00 93.19 77 VAL A C 1
ATOM 640 O O . VAL A 1 77 ? 6.600 4.169 1.835 1.00 93.19 77 VAL A O 1
ATOM 643 N N . SER A 1 78 ? 5.887 3.211 -0.065 1.00 91.88 78 SER A N 1
ATOM 644 C CA . SER A 1 78 ? 4.465 3.259 0.306 1.00 91.88 78 SER A CA 1
ATOM 645 C C . SER A 1 78 ? 4.151 2.447 1.570 1.00 91.88 78 SER A C 1
ATOM 647 O O . SER A 1 78 ? 3.421 2.918 2.444 1.00 91.88 78 SER A O 1
ATOM 649 N N . ILE A 1 79 ? 4.770 1.269 1.714 1.00 94.12 79 ILE A N 1
ATOM 650 C CA . ILE A 1 79 ? 4.610 0.405 2.888 1.00 94.12 79 ILE A CA 1
ATOM 651 C C . ILE A 1 79 ? 5.205 1.082 4.125 1.00 94.12 79 ILE A C 1
ATOM 653 O O . ILE A 1 79 ? 4.561 1.116 5.172 1.00 94.12 79 ILE A O 1
ATOM 657 N N . LEU A 1 80 ? 6.397 1.677 4.008 1.00 93.81 80 LEU A N 1
ATOM 658 C CA . LEU A 1 80 ? 7.037 2.384 5.121 1.00 93.81 80 LEU A CA 1
ATOM 659 C C . LEU A 1 80 ? 6.189 3.560 5.622 1.00 93.81 80 LEU A C 1
ATOM 661 O O . LEU A 1 80 ? 6.034 3.725 6.832 1.00 93.81 80 LEU A O 1
ATOM 665 N N . ILE A 1 81 ? 5.596 4.338 4.713 1.00 94.25 81 ILE A N 1
ATOM 666 C CA . ILE A 1 81 ? 4.712 5.457 5.071 1.00 94.25 81 ILE A CA 1
ATOM 667 C C . ILE A 1 81 ? 3.447 4.949 5.770 1.00 94.25 81 ILE A C 1
ATOM 669 O O . ILE A 1 81 ? 3.058 5.505 6.797 1.00 94.25 81 ILE A O 1
ATOM 673 N N . ALA A 1 82 ? 2.822 3.885 5.259 1.00 94.31 82 ALA A N 1
ATOM 674 C CA . ALA A 1 82 ? 1.624 3.310 5.866 1.00 94.31 82 ALA A CA 1
ATOM 675 C C . ALA A 1 82 ? 1.898 2.775 7.281 1.00 94.31 82 ALA A C 1
ATOM 677 O O . ALA A 1 82 ? 1.131 3.044 8.206 1.00 94.31 82 ALA A O 1
ATOM 678 N N . VAL A 1 83 ? 3.022 2.078 7.471 1.00 94.75 83 VAL A N 1
ATOM 679 C CA . VAL A 1 83 ? 3.440 1.551 8.777 1.00 94.75 83 VAL A CA 1
ATOM 680 C C . VAL A 1 83 ? 3.760 2.687 9.748 1.00 94.75 83 VAL A C 1
ATOM 682 O O . VAL A 1 83 ? 3.251 2.691 10.869 1.00 94.75 83 VAL A O 1
ATOM 685 N N . ALA A 1 84 ? 4.540 3.685 9.323 1.00 93.38 84 ALA A N 1
ATOM 686 C CA . ALA A 1 84 ? 4.872 4.841 10.155 1.00 93.38 84 ALA A CA 1
ATOM 687 C C . ALA A 1 84 ? 3.624 5.661 10.528 1.00 93.38 84 ALA A C 1
ATOM 689 O O . ALA A 1 84 ? 3.454 6.035 11.690 1.00 93.38 84 ALA A O 1
ATOM 690 N N . GLY A 1 85 ? 2.722 5.893 9.570 1.00 92.19 85 GLY A N 1
ATOM 691 C CA . GLY A 1 85 ? 1.450 6.579 9.792 1.00 92.19 85 GLY A CA 1
ATOM 692 C C . GLY A 1 85 ? 0.531 5.809 10.742 1.00 92.19 85 GLY A C 1
ATOM 693 O O . GLY A 1 85 ? -0.012 6.394 11.679 1.00 92.19 85 GLY A O 1
ATOM 694 N N . GLY A 1 86 ? 0.417 4.490 10.566 1.00 90.75 86 GLY A N 1
ATOM 695 C CA . GLY A 1 86 ? -0.343 3.616 11.462 1.00 90.75 86 GLY A CA 1
ATOM 696 C C . GLY A 1 86 ? 0.204 3.622 12.892 1.00 90.75 86 GLY A C 1
ATOM 697 O O . GLY A 1 86 ? -0.556 3.807 13.843 1.00 90.75 86 GLY A O 1
ATOM 698 N N . LEU A 1 87 ? 1.527 3.514 13.054 1.00 90.81 87 LEU A N 1
ATOM 699 C CA . LEU A 1 87 ? 2.205 3.613 14.353 1.00 90.81 87 LEU A CA 1
ATOM 700 C C . LEU A 1 87 ? 1.981 4.972 15.024 1.00 90.81 87 LEU A C 1
ATOM 702 O O . LEU A 1 87 ? 1.755 5.037 16.235 1.00 90.81 87 LEU A O 1
ATOM 706 N N . TRP A 1 88 ? 2.024 6.057 14.250 1.00 87.81 88 TRP A N 1
ATOM 707 C CA . TRP A 1 88 ? 1.789 7.403 14.763 1.00 87.81 88 TRP A CA 1
ATOM 708 C C . TRP A 1 88 ? 0.343 7.590 15.242 1.00 87.81 88 TRP A C 1
ATOM 710 O O . TRP A 1 88 ? 0.114 8.098 16.343 1.00 87.81 88 TRP A O 1
ATOM 720 N N . LEU A 1 89 ? -0.633 7.112 14.464 1.00 83.06 89 LEU A N 1
ATOM 721 C CA . LEU A 1 89 ? -2.050 7.153 14.833 1.00 83.06 89 LEU A CA 1
ATOM 722 C C . LEU A 1 89 ? -2.354 6.284 16.058 1.00 83.06 89 LEU A C 1
ATOM 724 O O . LEU A 1 89 ? -3.064 6.735 16.959 1.00 83.06 89 LEU A O 1
ATOM 728 N N . TRP A 1 90 ? -1.771 5.084 16.145 1.00 77.75 90 TRP A N 1
ATOM 729 C CA . TRP A 1 90 ? -1.916 4.226 17.322 1.00 77.75 90 TRP A CA 1
ATOM 730 C C . TRP A 1 90 ? -1.344 4.913 18.563 1.00 77.75 90 TRP A C 1
ATOM 732 O O . TRP A 1 90 ? -2.051 5.065 19.563 1.00 77.75 90 TRP A O 1
ATOM 742 N N . ARG A 1 91 ? -0.106 5.423 18.501 1.00 73.94 91 ARG A N 1
ATOM 743 C CA . ARG A 1 91 ? 0.497 6.156 19.627 1.00 73.94 91 ARG A CA 1
ATOM 744 C C . ARG A 1 91 ? -0.369 7.328 20.082 1.00 73.94 91 ARG A C 1
ATOM 746 O O . ARG A 1 91 ? -0.551 7.512 21.283 1.00 73.94 91 ARG A O 1
ATOM 753 N N . ARG A 1 92 ? -0.957 8.079 19.147 1.00 70.06 92 ARG A N 1
ATOM 754 C CA . ARG A 1 92 ? -1.868 9.181 19.482 1.00 70.06 92 ARG A CA 1
ATOM 755 C C . ARG A 1 92 ? -3.153 8.699 20.161 1.00 70.06 92 ARG A C 1
ATOM 757 O O . ARG A 1 92 ? -3.629 9.364 21.077 1.00 70.06 92 ARG A O 1
ATOM 764 N N . SER A 1 93 ? -3.703 7.562 19.740 1.00 61.69 93 SER A N 1
ATOM 765 C CA . SER A 1 93 ? -4.895 6.977 20.363 1.00 61.69 93 SER A CA 1
ATOM 766 C C . SER A 1 93 ? -4.616 6.465 21.781 1.00 61.69 93 SER A C 1
ATOM 768 O O . SER A 1 93 ? -5.444 6.647 22.669 1.00 61.69 93 SER A O 1
ATOM 770 N N . SER A 1 94 ? -3.436 5.882 22.017 1.00 57.03 94 SER A N 1
ATOM 771 C CA . SER A 1 94 ? -3.062 5.301 23.316 1.00 57.03 94 SER A CA 1
ATOM 772 C C . SER A 1 94 ? -2.861 6.341 24.426 1.00 57.03 94 SER A C 1
ATOM 774 O O . SER A 1 94 ? -2.960 6.003 25.601 1.00 57.03 94 SER A O 1
ATOM 776 N N . LEU A 1 95 ? -2.602 7.607 24.082 1.00 54.56 95 LEU A N 1
ATOM 777 C CA . LEU A 1 95 ? -2.416 8.695 25.054 1.00 54.56 95 LEU A CA 1
ATOM 778 C C . LEU A 1 95 ? -3.740 9.275 25.590 1.00 54.56 95 LEU A C 1
ATOM 780 O O . LEU A 1 95 ? -3.717 10.143 26.458 1.00 54.56 95 LEU A O 1
ATOM 784 N N . ARG A 1 96 ? -4.898 8.813 25.094 1.00 55.66 96 ARG A N 1
ATOM 785 C CA . ARG A 1 96 ? -6.234 9.251 25.547 1.00 55.66 96 ARG A CA 1
ATOM 786 C C . ARG A 1 96 ? -6.900 8.271 26.515 1.00 55.66 96 ARG A C 1
ATOM 788 O O . ARG A 1 96 ? -8.120 8.288 26.656 1.00 55.66 96 ARG A O 1
ATOM 795 N N . GLN A 1 97 ? -6.132 7.423 27.193 1.00 52.41 97 GLN A N 1
ATOM 796 C CA . GLN A 1 97 ? -6.672 6.554 28.234 1.00 52.41 97 GLN A CA 1
ATOM 797 C C . GLN A 1 97 ? -6.897 7.376 29.517 1.00 52.41 97 GLN A C 1
ATOM 799 O O . GLN A 1 97 ? -6.103 7.348 30.455 1.00 52.41 97 GLN A O 1
ATOM 804 N N . SER A 1 98 ? -7.973 8.165 29.566 1.00 58.12 98 SER A N 1
ATOM 805 C CA . SER A 1 98 ? -8.482 8.626 30.858 1.00 58.12 98 SER A CA 1
ATOM 806 C C . SER A 1 98 ? -8.956 7.394 31.632 1.00 58.12 98 SER A C 1
ATOM 808 O O . SER A 1 98 ? -9.724 6.615 31.075 1.00 58.12 98 SER A O 1
ATOM 810 N N . ASN A 1 99 ? -8.521 7.226 32.887 1.00 62.31 99 ASN A N 1
ATOM 811 C CA . ASN A 1 99 ? -8.825 6.108 33.808 1.00 62.31 99 ASN A CA 1
ATOM 812 C C . ASN A 1 99 ? -10.324 5.931 34.166 1.00 62.31 99 ASN A C 1
ATOM 814 O O . ASN A 1 99 ? -10.668 5.355 35.194 1.00 62.31 99 ASN A O 1
ATOM 818 N N . ILE A 1 100 ? -11.233 6.460 33.351 1.00 70.31 100 ILE A N 1
ATOM 819 C CA . ILE A 1 100 ? -12.673 6.423 33.571 1.00 70.31 100 ILE A CA 1
ATOM 820 C C . ILE A 1 100 ? -13.220 5.161 32.894 1.00 70.31 100 ILE A C 1
ATOM 822 O O . ILE A 1 100 ? -12.932 4.945 31.713 1.00 70.31 100 ILE A O 1
ATOM 826 N N . PRO A 1 101 ? -14.011 4.329 33.596 1.00 77.31 101 PRO A N 1
ATOM 827 C CA . PRO A 1 101 ? -14.611 3.147 33.000 1.00 77.31 101 PRO A CA 1
ATOM 828 C C . PRO A 1 101 ? -15.524 3.557 31.841 1.00 77.31 101 PRO A C 1
ATOM 830 O O . PRO A 1 101 ? -16.453 4.359 31.992 1.00 77.31 101 PRO A O 1
ATOM 833 N N . PHE A 1 102 ? -15.216 3.013 30.667 1.00 78.88 102 PHE A N 1
ATOM 834 C CA . PHE A 1 102 ? -15.927 3.290 29.432 1.00 78.88 102 PHE A CA 1
ATOM 835 C C . PHE A 1 102 ? -16.975 2.202 29.170 1.00 78.88 102 PHE A C 1
ATOM 837 O O . PHE A 1 102 ? -16.659 1.010 29.188 1.00 78.88 102 PHE A O 1
ATOM 844 N N . ILE A 1 103 ? -18.225 2.603 28.934 1.00 79.12 103 ILE A N 1
ATOM 845 C CA . ILE A 1 103 ? -19.328 1.660 28.717 1.00 79.12 103 ILE A CA 1
ATOM 846 C C . ILE A 1 103 ? -19.214 1.061 27.304 1.00 79.12 103 ILE A C 1
ATOM 848 O O . ILE A 1 103 ? -19.239 1.813 26.325 1.00 79.12 103 ILE A O 1
ATOM 852 N N . PRO A 1 104 ? -19.102 -0.275 27.165 1.00 77.06 104 PRO A N 1
ATOM 853 C CA . PRO A 1 104 ? -18.989 -0.914 25.862 1.00 77.06 104 PRO A CA 1
ATOM 854 C C . PRO A 1 104 ? -20.269 -0.684 25.052 1.00 77.06 104 PRO A C 1
ATOM 856 O O . PRO A 1 104 ? -21.375 -0.878 25.554 1.00 77.06 104 PRO A O 1
ATOM 859 N N . TYR A 1 105 ? -20.116 -0.286 23.791 1.00 80.56 105 TYR A N 1
ATOM 860 C CA . TYR A 1 105 ? -21.221 -0.068 22.863 1.00 80.56 105 TYR A CA 1
ATOM 861 C C . TYR A 1 105 ? -21.081 -0.957 21.629 1.00 80.56 105 TYR A C 1
ATOM 863 O O . TYR A 1 105 ? -19.974 -1.242 21.178 1.00 80.56 105 TYR A O 1
ATOM 871 N N . CYS A 1 106 ? -22.217 -1.380 21.073 1.00 75.50 106 CYS A N 1
ATOM 872 C CA . CYS A 1 106 ? -22.240 -2.266 19.910 1.00 75.50 106 CYS A CA 1
ATOM 873 C C . CYS A 1 106 ? -22.234 -1.501 18.576 1.00 75.50 106 CYS A C 1
ATOM 875 O O . CYS A 1 106 ? -21.747 -2.019 17.576 1.00 75.50 106 CYS A O 1
ATOM 877 N N . ILE A 1 107 ? -22.770 -0.274 18.547 1.00 80.81 107 ILE A N 1
ATOM 878 C CA . ILE A 1 107 ? -22.950 0.501 17.313 1.00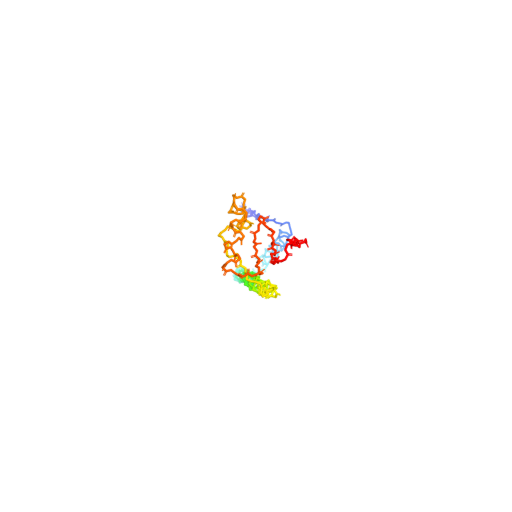 80.81 107 ILE A CA 1
ATOM 879 C C . ILE A 1 107 ? -21.942 1.657 17.287 1.00 80.81 107 ILE A C 1
ATOM 881 O O . ILE A 1 107 ? -22.011 2.529 18.163 1.00 80.81 107 ILE A O 1
ATOM 885 N N . PRO A 1 108 ? -21.025 1.713 16.301 1.00 71.25 108 PRO A N 1
ATOM 886 C CA . PRO A 1 108 ? -20.130 2.853 16.150 1.00 71.25 108 PRO A CA 1
ATOM 887 C C . PRO A 1 108 ? -20.949 4.126 15.881 1.00 71.25 108 PRO A C 1
ATOM 889 O O . PRO A 1 108 ? -21.952 4.091 15.174 1.00 71.25 108 PRO A O 1
ATOM 892 N N . PHE A 1 109 ? -20.532 5.252 16.466 1.00 75.56 109 PHE A N 1
ATOM 893 C CA . PHE A 1 109 ? -21.231 6.551 16.493 1.00 75.56 109 PHE A CA 1
ATOM 894 C C . PHE A 1 109 ? -22.489 6.618 17.367 1.00 75.56 109 PHE A C 1
ATOM 896 O O . PHE A 1 109 ? -22.558 7.494 18.224 1.00 75.56 109 PHE A O 1
ATOM 903 N N . LEU A 1 110 ? -23.468 5.726 17.216 1.00 76.62 110 LEU A N 1
ATOM 904 C CA . LEU A 1 110 ? -24.696 5.805 18.024 1.00 76.62 110 LEU A CA 1
ATOM 905 C C . LEU A 1 110 ? -24.465 5.445 19.497 1.00 76.62 110 LEU A C 1
ATOM 907 O O . LEU A 1 110 ? -25.123 5.997 20.378 1.00 76.62 110 LEU A O 1
ATOM 911 N N . GLY A 1 111 ? -23.516 4.554 19.780 1.00 81.94 111 GLY A N 1
ATOM 912 C CA . GLY A 1 111 ? -23.199 4.172 21.147 1.00 81.94 111 GLY A CA 1
ATOM 913 C C . GLY A 1 111 ? -24.398 3.538 21.862 1.00 81.94 111 GLY A C 1
ATOM 914 O O . GLY A 1 111 ? -25.050 2.646 21.321 1.00 81.94 111 GLY A O 1
ATOM 915 N N . SER A 1 112 ? -24.696 4.018 23.073 1.00 80.50 112 SER A N 1
ATOM 916 C CA . SER A 1 112 ? -25.860 3.585 23.873 1.00 80.50 112 SER A CA 1
ATOM 917 C C . SER A 1 112 ? -27.058 4.542 23.770 1.00 80.50 112 SER A C 1
ATOM 919 O O . SER A 1 112 ? -27.957 4.502 24.608 1.00 80.50 112 SER A O 1
ATOM 921 N N . SER A 1 113 ? -27.097 5.404 22.745 1.00 82.56 113 SER A N 1
ATOM 922 C CA . SER A 1 113 ? -28.143 6.427 22.594 1.00 82.56 113 SER A CA 1
ATOM 923 C C . SER A 1 113 ? -29.557 5.891 22.522 1.00 82.56 113 SER A C 1
ATOM 925 O O . SER A 1 113 ? -30.460 6.547 23.022 1.00 82.56 113 SER A O 1
ATOM 927 N N . ILE A 1 114 ? -29.759 4.721 21.919 1.00 81.62 114 ILE A N 1
ATOM 928 C CA . ILE A 1 114 ? -31.099 4.144 21.771 1.00 81.62 114 ILE A CA 1
ATOM 929 C C . ILE A 1 114 ? -31.648 3.739 23.145 1.00 81.62 114 ILE A C 1
ATOM 931 O O . ILE A 1 114 ? -32.746 4.140 23.510 1.00 81.62 114 ILE A O 1
ATOM 935 N N . ALA A 1 115 ? -30.853 3.015 23.939 1.00 81.88 115 ALA A N 1
ATOM 936 C CA . ALA A 1 115 ? -31.238 2.616 25.293 1.00 81.88 115 ALA A CA 1
ATOM 937 C C . ALA A 1 115 ? -31.447 3.833 26.208 1.00 81.88 115 ALA A C 1
ATOM 939 O O . ALA A 1 115 ? -32.390 3.865 26.991 1.00 81.88 115 ALA A O 1
ATOM 940 N N . PHE A 1 116 ? -30.607 4.859 26.053 1.00 84.56 116 PHE A N 1
ATOM 941 C CA . PHE A 1 116 ? -30.747 6.115 26.783 1.00 84.56 116 PHE A CA 1
ATOM 942 C C . PHE A 1 116 ? -31.993 6.919 26.373 1.00 84.56 116 PHE A C 1
ATOM 944 O O . PHE A 1 116 ? -32.594 7.573 27.217 1.00 84.56 116 PHE A O 1
ATOM 951 N N . SER A 1 117 ? -32.380 6.890 25.093 1.00 86.12 117 SER A N 1
ATOM 952 C CA . SER A 1 117 ? -33.556 7.614 24.594 1.00 86.12 117 SER A CA 1
ATOM 953 C C . SER A 1 117 ? -34.870 6.994 25.058 1.00 86.12 117 SER A C 1
ATOM 955 O O . SER A 1 117 ? -35.845 7.726 25.190 1.00 86.12 117 SER A O 1
ATOM 957 N N . ASN A 1 118 ? -34.901 5.675 25.258 1.00 87.06 118 ASN A N 1
ATOM 958 C CA . ASN A 1 118 ? -36.091 4.986 25.743 1.00 87.06 118 ASN A CA 1
ATOM 959 C C . ASN A 1 118 ? -36.290 5.259 27.239 1.00 87.06 118 ASN A C 1
ATOM 961 O O . ASN A 1 118 ? -37.297 5.847 27.609 1.00 87.06 118 ASN A O 1
ATOM 965 N N . ASP A 1 119 ? -35.294 4.923 28.069 1.00 86.19 119 ASP A N 1
ATOM 966 C CA . ASP A 1 119 ? -35.385 5.029 29.531 1.00 86.19 119 ASP A CA 1
ATOM 967 C C . ASP A 1 119 ? -34.074 5.563 30.123 1.00 86.19 119 ASP A C 1
ATOM 969 O O . ASP A 1 119 ? -33.217 4.827 30.624 1.00 86.19 119 ASP A O 1
ATOM 973 N N . SER A 1 120 ? -33.897 6.884 30.058 1.00 82.94 120 SER A N 1
ATOM 974 C CA . SER A 1 120 ? -32.647 7.546 30.457 1.00 82.94 120 SER A CA 1
ATOM 975 C C . SER A 1 120 ? -32.276 7.314 31.928 1.00 82.94 120 SER A C 1
ATOM 977 O O . SER A 1 120 ? -31.109 7.067 32.234 1.00 82.94 120 SER A O 1
ATOM 979 N N . VAL A 1 121 ? -33.253 7.355 32.840 1.00 83.62 121 VAL A N 1
ATOM 980 C CA . VAL A 1 121 ? -33.034 7.238 34.294 1.00 83.62 121 VAL A CA 1
ATOM 981 C C . VAL A 1 121 ? -32.634 5.815 34.688 1.00 83.62 121 VAL A C 1
ATOM 983 O O . VAL A 1 121 ? -31.617 5.624 35.357 1.00 83.62 121 VAL A O 1
ATOM 986 N N . ASP A 1 122 ? -33.375 4.809 34.226 1.00 87.31 122 ASP A N 1
ATOM 987 C CA . ASP A 1 122 ? -33.097 3.405 34.546 1.00 87.31 122 ASP A CA 1
ATOM 988 C C . ASP A 1 122 ? -31.791 2.919 33.917 1.00 87.31 122 ASP A C 1
ATOM 990 O O . ASP A 1 122 ? -31.018 2.183 34.547 1.00 87.31 122 ASP A O 1
ATOM 994 N N . PHE A 1 123 ? -31.480 3.396 32.708 1.00 86.19 123 PHE A N 1
ATOM 995 C CA . PHE A 1 123 ? -30.197 3.139 32.070 1.00 86.19 123 PHE A CA 1
ATOM 996 C C . PHE A 1 123 ? -29.030 3.705 32.890 1.00 86.19 123 PHE A C 1
ATOM 998 O O . PHE A 1 123 ? -28.049 2.995 33.140 1.00 86.19 123 PHE A O 1
ATOM 1005 N N . LEU A 1 124 ? -29.133 4.958 33.352 1.00 85.50 124 LEU A N 1
ATOM 1006 C CA . LEU A 1 124 ? -28.103 5.583 34.185 1.00 85.50 124 LEU A CA 1
ATOM 1007 C C . LEU A 1 124 ? -27.950 4.873 35.535 1.00 85.50 124 LEU A C 1
ATOM 1009 O O . LEU A 1 124 ? -26.817 4.611 35.934 1.00 85.50 124 LEU A O 1
ATOM 1013 N N . ASN A 1 125 ? -29.050 4.485 36.187 1.00 85.88 125 ASN A N 1
ATOM 1014 C CA . ASN A 1 125 ? -29.025 3.724 37.442 1.00 85.88 125 ASN A CA 1
ATOM 1015 C C . ASN A 1 125 ? -28.334 2.362 37.270 1.00 85.88 125 ASN A C 1
ATOM 1017 O O . ASN A 1 125 ? -27.507 1.956 38.091 1.00 85.88 125 ASN A O 1
ATOM 1021 N N . THR A 1 126 ? -28.622 1.667 36.167 1.00 87.69 126 THR A N 1
ATOM 1022 C CA . THR A 1 126 ? -28.003 0.374 35.839 1.00 87.69 126 THR A CA 1
ATOM 1023 C C . THR A 1 126 ? -26.509 0.528 35.554 1.00 87.69 126 THR A C 1
ATOM 1025 O O . THR A 1 126 ? -25.693 -0.255 36.048 1.00 87.69 126 THR A O 1
ATOM 1028 N N . CYS A 1 127 ? -26.130 1.568 34.807 1.00 84.25 127 CYS A N 1
ATOM 1029 C CA . CYS A 1 127 ? -24.730 1.890 34.542 1.00 84.25 127 CYS A CA 1
ATOM 1030 C C . CYS A 1 127 ? -23.985 2.276 35.824 1.00 84.25 127 CYS A C 1
ATOM 1032 O O . CYS A 1 127 ? -22.874 1.801 36.043 1.00 84.25 127 CYS A O 1
ATOM 1034 N N . GLN A 1 128 ? -24.608 3.056 36.705 1.00 86.19 128 GLN A N 1
ATOM 1035 C CA . GLN A 1 128 ? -24.039 3.449 37.992 1.00 86.19 128 GLN A CA 1
ATOM 1036 C C . GLN A 1 128 ? -23.812 2.238 38.900 1.00 86.19 128 GLN A C 1
ATOM 1038 O O . GLN A 1 128 ? -22.742 2.098 39.491 1.00 86.19 128 GLN A O 1
ATOM 1043 N N . LYS A 1 129 ? -24.780 1.317 38.967 1.00 87.06 129 LYS A N 1
ATOM 1044 C CA . LYS A 1 129 ? -24.650 0.078 39.744 1.00 87.06 129 LYS A CA 1
ATOM 1045 C C . LYS A 1 129 ? -23.514 -0.816 39.230 1.00 87.06 129 LYS A C 1
ATOM 1047 O O . LYS A 1 129 ? -22.905 -1.532 40.018 1.00 87.06 129 LYS A O 1
ATOM 1052 N N . LYS A 1 130 ? -23.232 -0.778 37.923 1.00 88.12 130 LYS A N 1
ATOM 1053 C CA . LYS A 1 130 ? -22.236 -1.638 37.265 1.00 88.12 130 LYS A CA 1
ATOM 1054 C C . LYS A 1 130 ? -20.828 -1.035 37.199 1.00 88.12 130 LYS A C 1
ATOM 1056 O O . LYS A 1 130 ? -19.858 -1.773 37.333 1.00 88.12 130 LYS A O 1
ATOM 1061 N N . TYR A 1 131 ? -20.714 0.273 36.969 1.00 84.12 131 TYR A N 1
ATOM 1062 C CA . TYR A 1 131 ? -19.448 0.969 36.694 1.00 84.12 131 TYR A CA 1
ATOM 1063 C C . TYR A 1 131 ? -19.055 1.993 37.773 1.00 84.12 131 TYR A C 1
ATOM 1065 O O . TYR A 1 131 ? -17.939 2.504 37.740 1.00 84.12 131 TYR A O 1
ATOM 1073 N N . GLY A 1 132 ? -19.927 2.265 38.751 1.00 82.19 132 GLY A N 1
ATOM 1074 C CA . GLY A 1 132 ? -19.652 3.148 39.884 1.00 82.19 132 GLY A CA 1
ATOM 1075 C C . GLY A 1 132 ? -20.097 4.599 39.677 1.00 82.19 132 GLY A C 1
ATOM 1076 O O . GLY A 1 132 ? -20.935 4.913 38.834 1.00 82.19 132 GLY A O 1
ATOM 1077 N N . SER A 1 133 ? -19.547 5.500 40.492 1.00 77.81 133 SER A N 1
ATOM 1078 C CA . SER A 1 133 ? -19.945 6.915 40.584 1.00 77.81 133 SER A CA 1
ATOM 1079 C C . SER A 1 133 ? -19.487 7.791 39.411 1.00 77.81 133 SER A C 1
ATOM 1081 O O . SER A 1 133 ? -20.005 8.898 39.246 1.00 77.81 133 SER A O 1
ATOM 1083 N N . VAL A 1 134 ? -18.522 7.321 38.614 1.00 79.88 134 VAL A N 1
ATOM 1084 C CA . VAL A 1 134 ? -17.964 8.046 37.468 1.00 79.88 134 VAL A CA 1
ATOM 1085 C C . VAL A 1 134 ? -17.821 7.090 36.292 1.00 79.88 134 VAL A C 1
ATOM 1087 O O . VAL A 1 134 ? -17.041 6.145 36.355 1.00 79.88 134 VAL A O 1
ATOM 1090 N N . PHE A 1 135 ? -18.548 7.349 35.208 1.00 82.81 135 PHE A N 1
ATOM 1091 C CA . PHE A 1 135 ? -18.476 6.557 33.979 1.00 82.81 135 PHE A CA 1
ATOM 1092 C C . PHE A 1 135 ? -18.608 7.436 32.738 1.00 82.81 135 PHE A C 1
ATOM 1094 O O . PHE A 1 135 ? -19.162 8.541 32.782 1.00 82.81 135 PHE A O 1
ATOM 1101 N N . GLN A 1 136 ? -18.083 6.933 31.620 1.00 83.62 136 GLN A N 1
ATOM 1102 C CA . GLN A 1 136 ? -18.151 7.586 30.319 1.00 83.62 136 GLN A CA 1
ATOM 1103 C C . GLN A 1 136 ? -18.985 6.752 29.344 1.00 83.62 136 GLN A C 1
ATOM 1105 O O . GLN A 1 136 ? -18.792 5.542 29.213 1.00 83.62 136 GLN A O 1
ATOM 1110 N N . LEU A 1 137 ? -19.895 7.419 28.638 1.00 85.50 137 LEU A N 1
ATOM 1111 C CA . LEU A 1 137 ? -20.767 6.823 27.630 1.00 85.50 137 LEU A CA 1
ATOM 1112 C C . LEU A 1 137 ? -20.706 7.600 26.319 1.00 85.50 137 LEU A C 1
ATOM 1114 O O . LEU A 1 137 ? -20.542 8.820 26.303 1.00 85.50 137 LEU A O 1
ATOM 1118 N N . LEU A 1 138 ? -20.830 6.867 25.215 1.00 83.50 138 LEU A N 1
ATOM 1119 C CA . LEU A 1 138 ? -20.992 7.430 23.881 1.00 83.50 138 LEU A CA 1
ATOM 1120 C C . LEU A 1 138 ? -22.488 7.585 23.594 1.00 83.50 138 LEU A C 1
ATOM 1122 O O . LEU A 1 138 ? -23.218 6.590 23.565 1.00 83.50 138 LEU A O 1
ATOM 1126 N N . LEU A 1 139 ? -22.919 8.824 23.370 1.00 81.75 139 LEU A N 1
ATOM 1127 C CA . LEU A 1 139 ? -24.262 9.168 22.921 1.00 81.75 139 LEU A CA 1
ATOM 1128 C C . LEU A 1 139 ? -24.169 9.938 21.607 1.00 81.75 139 LEU A C 1
ATOM 1130 O O . LEU A 1 139 ? -23.684 11.067 21.593 1.00 81.75 139 LEU A O 1
ATOM 1134 N N . ALA A 1 140 ? -24.635 9.332 20.513 1.00 83.06 140 ALA A N 1
ATOM 1135 C CA . ALA A 1 140 ? -24.776 9.971 19.204 1.00 83.06 140 ALA A CA 1
ATOM 1136 C C . ALA A 1 140 ? -23.512 10.745 18.772 1.00 83.06 140 ALA A C 1
ATOM 1138 O O . ALA A 1 140 ? -23.564 11.902 18.362 1.00 83.06 140 ALA A O 1
ATOM 1139 N N . GLY A 1 141 ? -22.349 10.110 18.921 1.00 78.56 141 GLY A N 1
ATOM 1140 C CA . GLY A 1 141 ? -21.045 10.656 18.552 1.00 78.56 141 GLY A CA 1
ATOM 1141 C C . GLY A 1 141 ? -20.396 11.549 19.612 1.00 78.56 141 GLY A C 1
ATOM 1142 O O . GLY A 1 141 ? -19.259 11.973 19.414 1.00 78.56 141 GLY A O 1
ATOM 1143 N N . LYS A 1 142 ? -21.068 11.815 20.740 1.00 78.81 142 LYS A N 1
ATOM 1144 C CA . LYS A 1 142 ? -20.545 12.626 21.848 1.00 78.81 142 LYS A CA 1
ATOM 1145 C C . LYS A 1 142 ? -20.231 11.773 23.069 1.00 78.81 142 LYS A C 1
ATOM 1147 O O . LYS A 1 142 ? -20.997 10.892 23.451 1.00 78.81 142 LYS A O 1
ATOM 1152 N N . TYR A 1 143 ? -19.102 12.064 23.702 1.00 80.38 143 TYR A N 1
ATOM 1153 C CA . TYR A 1 143 ? -18.688 11.407 24.934 1.00 80.38 143 TYR A CA 1
ATOM 1154 C C . TYR A 1 143 ? -19.205 12.191 26.136 1.00 80.38 143 TYR A C 1
ATOM 1156 O O . TYR A 1 143 ? -18.739 13.298 26.399 1.00 80.38 143 TYR A O 1
ATOM 1164 N N . ILE A 1 144 ? -20.144 11.612 26.879 1.00 78.38 144 ILE A N 1
ATOM 1165 C CA . ILE A 1 144 ? -20.685 12.221 28.095 1.00 78.38 144 ILE A CA 1
ATOM 1166 C C . ILE A 1 144 ? -20.071 11.531 29.310 1.00 78.38 144 ILE A C 1
ATOM 1168 O O . ILE A 1 144 ? -19.986 10.301 29.365 1.00 78.38 144 ILE A O 1
ATOM 1172 N N . ARG A 1 145 ? -19.624 12.335 30.279 1.00 79.19 145 ARG A N 1
ATOM 1173 C CA . ARG A 1 145 ? -19.103 11.865 31.564 1.00 79.19 145 ARG A CA 1
ATOM 1174 C C . ARG A 1 145 ? -20.111 12.185 32.659 1.00 79.19 145 ARG A C 1
ATOM 1176 O O . ARG A 1 145 ? -20.470 13.345 32.847 1.00 79.19 145 ARG A O 1
ATOM 1183 N N . SER A 1 146 ? -20.563 11.152 33.362 1.00 70.25 146 SER A N 1
ATOM 1184 C CA . SER A 1 146 ? -21.443 11.315 34.518 1.00 70.25 146 SER A CA 1
ATOM 1185 C C . SER A 1 146 ? -20.597 11.445 35.782 1.00 70.25 146 SER A C 1
ATOM 1187 O O . SER A 1 146 ? -19.730 10.606 36.028 1.00 70.25 146 SER A O 1
ATOM 1189 N N . LEU A 1 147 ? -20.828 12.503 36.559 1.00 70.81 147 LEU A N 1
ATOM 1190 C CA . LEU A 1 147 ? -20.273 12.692 37.897 1.00 70.81 147 LEU A CA 1
ATOM 1191 C C . LEU A 1 147 ? -21.450 12.623 38.874 1.00 70.81 147 LEU A C 1
ATOM 1193 O O . LEU A 1 147 ? -22.416 13.363 38.717 1.00 70.81 147 LEU A O 1
ATOM 1197 N N . HIS A 1 148 ? -21.361 11.740 39.869 1.00 61.34 148 HIS A N 1
ATOM 1198 C CA . HIS A 1 148 ? -22.396 11.433 40.870 1.00 61.34 148 HIS A CA 1
ATOM 1199 C C . HIS A 1 148 ? -23.156 12.647 41.456 1.00 61.34 148 HIS A C 1
ATOM 1201 O O . HIS A 1 148 ? -24.316 12.513 41.844 1.00 61.34 148 HIS A O 1
ATOM 1207 N N . HIS A 1 149 ? -22.550 13.833 41.496 1.00 50.88 149 HIS A N 1
ATOM 1208 C CA . HIS A 1 149 ? -23.156 15.049 42.032 1.00 50.88 149 HIS A CA 1
ATOM 1209 C C . HIS A 1 149 ? -23.771 15.922 40.917 1.00 50.88 149 HIS A C 1
ATOM 1211 O O . HIS A 1 149 ? -23.163 16.886 40.468 1.00 50.88 149 HIS A O 1
ATOM 1217 N N . GLN A 1 150 ? -24.956 15.532 40.431 1.00 51.22 150 GLN A N 1
ATOM 1218 C CA . GLN A 1 150 ? -25.957 16.358 39.720 1.00 51.22 150 GLN A CA 1
ATOM 1219 C C . GLN A 1 150 ? -25.482 17.437 38.716 1.00 51.22 150 GLN A C 1
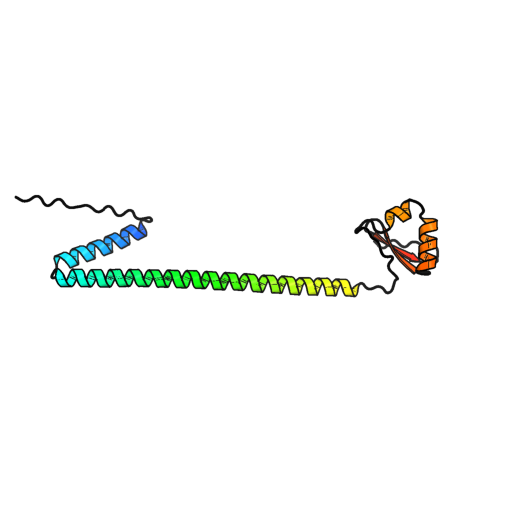ATOM 1221 O O . GLN A 1 150 ? -26.123 18.474 38.585 1.00 51.22 150 GLN A O 1
ATOM 1226 N N . ASN A 1 151 ? -24.429 17.205 37.933 1.00 48.47 151 ASN A N 1
ATOM 1227 C CA . ASN A 1 151 ? -24.156 18.031 36.754 1.00 48.47 151 ASN A CA 1
ATOM 1228 C C . ASN A 1 151 ? -23.488 17.195 35.662 1.00 48.47 151 ASN A C 1
ATOM 1230 O O . ASN A 1 151 ? -22.299 16.874 35.723 1.00 48.47 151 ASN A O 1
ATOM 1234 N N . ILE A 1 152 ? -24.277 16.833 34.646 1.00 56.50 152 ILE A N 1
ATOM 1235 C CA . ILE A 1 152 ? -23.781 16.209 33.420 1.00 56.50 152 ILE A CA 1
ATOM 1236 C C . ILE A 1 152 ? -22.940 17.263 32.699 1.00 56.50 152 ILE A C 1
ATOM 1238 O O . ILE A 1 152 ? -23.470 18.203 32.110 1.00 56.50 152 ILE A O 1
ATOM 1242 N N . THR A 1 153 ? -21.618 17.128 32.758 1.00 53.16 153 THR A N 1
ATOM 1243 C CA . THR A 1 153 ? -20.717 18.038 32.046 1.00 53.16 153 THR A CA 1
ATOM 1244 C C . THR A 1 153 ? -20.501 17.513 30.632 1.00 53.16 153 THR A C 1
ATOM 1246 O O . THR A 1 153 ? -19.836 16.502 30.399 1.00 53.16 153 THR A O 1
ATOM 1249 N N . ILE A 1 154 ? -21.112 18.200 29.667 1.00 51.78 154 ILE A N 1
ATOM 1250 C CA . ILE A 1 154 ? -20.876 17.971 28.242 1.00 51.78 154 ILE A CA 1
ATOM 1251 C C . ILE A 1 154 ? -19.561 18.674 27.909 1.00 51.78 154 ILE A C 1
ATOM 1253 O O . ILE A 1 154 ? -19.491 19.901 27.937 1.00 51.78 154 ILE A O 1
ATOM 1257 N N . GLN A 1 155 ? -18.502 17.912 27.638 1.00 46.72 155 GLN A N 1
ATOM 1258 C CA . GLN A 1 155 ? -17.279 18.501 27.099 1.00 46.72 155 GLN A CA 1
ATOM 1259 C C . GLN A 1 155 ? -17.451 18.732 25.598 1.00 46.72 155 GLN A C 1
ATOM 1261 O O . GLN A 1 155 ? -17.729 17.784 24.860 1.00 46.72 155 GLN A O 1
ATOM 1266 N N . PHE A 1 156 ? -17.337 19.999 25.196 1.00 40.09 156 PHE A N 1
ATOM 1267 C CA . PHE A 1 156 ? -17.289 20.451 23.806 1.00 40.09 156 PHE A CA 1
ATOM 1268 C C . PHE A 1 156 ? -15.870 20.334 23.251 1.00 40.09 156 PHE A C 1
ATOM 1270 O O . PHE A 1 156 ? -14.918 20.610 24.019 1.00 40.09 156 PHE A O 1
#